Protein AF-A0A382BYB9-F1 (afdb_monomer_lite)

Organism: NCBI:txid408172

pLDDT: mean 81.57, std 14.84, range [55.03, 97.19]

Foldseek 3Di:
DDPVVVVVVVCVVCVVVVVVVVVVVCVVVQVVHDDDDPVCVVPPPPPVPPQVLDPVRDG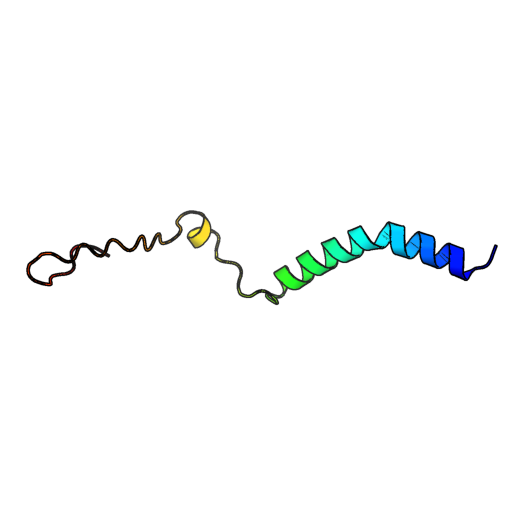DDD

Radius of gyration: 24.62 Å; chains: 1; bounding box: 43×30×67 Å

Structure (mmCIF, N/CA/C/O backbone):
data_AF-A0A382BYB9-F1
#
_entry.id   AF-A0A382BYB9-F1
#
loop_
_atom_site.group_PDB
_atom_site.id
_atom_site.type_symbol
_atom_site.label_atom_id
_atom_site.label_alt_id
_atom_site.label_comp_id
_atom_site.label_asym_id
_atom_site.label_entity_id
_atom_site.label_seq_id
_atom_site.pdbx_PDB_ins_code
_atom_site.Cartn_x
_atom_site.Cartn_y
_atom_site.Cartn_z
_atom_site.occupancy
_atom_site.B_iso_or_equiv
_atom_site.auth_seq_id
_atom_site.auth_comp_id
_atom_site.auth_asym_id
_atom_site.auth_atom_id
_atom_site.pdbx_PDB_model_num
ATOM 1 N N . VAL A 1 1 ? 15.742 0.691 -30.127 1.00 65.69 1 VAL A N 1
ATOM 2 C CA . VAL A 1 1 ? 14.909 0.258 -28.974 1.00 65.69 1 VAL A CA 1
ATOM 3 C C . VAL A 1 1 ? 13.571 0.981 -29.053 1.00 65.69 1 VAL A C 1
ATOM 5 O O . VAL A 1 1 ? 13.573 2.186 -29.254 1.00 65.69 1 VAL A O 1
ATOM 8 N N . SER A 1 2 ? 12.440 0.269 -29.000 1.00 84.25 2 SER A N 1
ATOM 9 C CA . SER A 1 2 ? 11.107 0.892 -29.100 1.00 84.25 2 SER A CA 1
ATOM 10 C C . SER A 1 2 ? 10.819 1.760 -27.868 1.00 84.25 2 SER A C 1
ATOM 12 O O . SER A 1 2 ? 11.060 1.312 -26.748 1.00 84.25 2 SER A O 1
ATOM 14 N N . ARG A 1 3 ? 10.283 2.976 -28.065 1.00 87.81 3 ARG A N 1
ATOM 15 C CA . ARG A 1 3 ? 9.918 3.927 -26.990 1.00 87.81 3 ARG A CA 1
ATOM 16 C C . ARG A 1 3 ? 8.984 3.303 -25.942 1.00 87.81 3 ARG A C 1
ATOM 18 O O . ARG A 1 3 ? 9.086 3.614 -24.762 1.00 8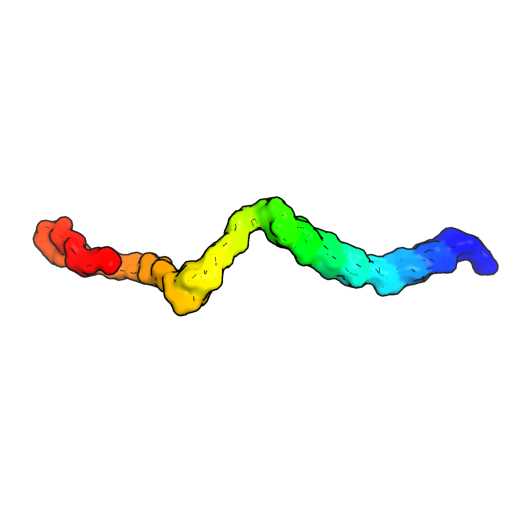7.81 3 ARG A O 1
ATOM 25 N N . ILE A 1 4 ? 8.151 2.351 -26.362 1.00 90.62 4 ILE A N 1
ATOM 26 C CA . ILE A 1 4 ? 7.226 1.598 -25.502 1.00 90.62 4 ILE A CA 1
ATOM 27 C C . ILE A 1 4 ? 7.980 0.765 -24.456 1.00 90.62 4 ILE A C 1
ATOM 29 O O . ILE A 1 4 ? 7.562 0.694 -23.305 1.00 90.62 4 ILE A O 1
ATOM 33 N N . LYS A 1 5 ? 9.129 0.179 -24.821 1.00 91.62 5 LYS A N 1
ATOM 34 C CA . LYS A 1 5 ? 9.938 -0.627 -23.892 1.00 91.62 5 LYS A CA 1
ATOM 35 C C . LYS A 1 5 ? 10.516 0.224 -22.763 1.00 91.62 5 LYS A C 1
ATOM 37 O O . LYS A 1 5 ? 10.588 -0.239 -21.635 1.00 91.62 5 LYS A O 1
ATOM 42 N N . VAL A 1 6 ? 10.890 1.467 -23.067 1.00 92.19 6 VAL A N 1
ATOM 43 C CA . VAL A 1 6 ? 11.407 2.412 -22.068 1.00 92.19 6 VAL A CA 1
ATOM 44 C C . VAL A 1 6 ? 10.311 2.762 -21.063 1.00 92.19 6 VAL A C 1
ATOM 46 O O . VAL A 1 6 ? 10.543 2.671 -19.865 1.00 92.19 6 VAL A O 1
ATOM 49 N N . ILE A 1 7 ? 9.103 3.074 -21.539 1.00 93.50 7 ILE A N 1
ATOM 50 C CA . ILE A 1 7 ? 7.956 3.378 -20.669 1.00 93.50 7 ILE A CA 1
ATOM 51 C C . ILE A 1 7 ?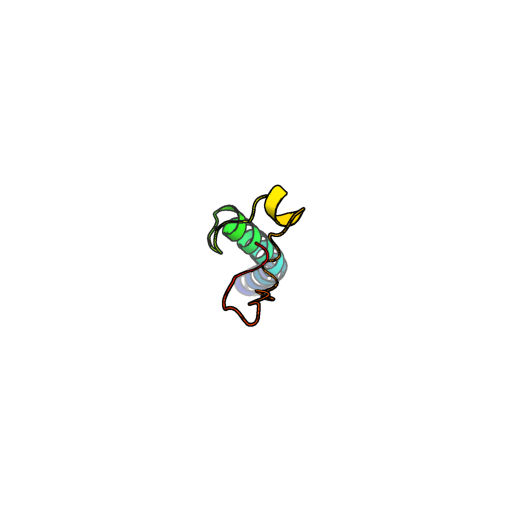 7.613 2.180 -19.774 1.00 93.50 7 ILE A C 1
ATOM 53 O O . ILE A 1 7 ? 7.441 2.357 -18.573 1.00 93.50 7 ILE A O 1
ATOM 57 N N . LEU A 1 8 ? 7.574 0.962 -20.327 1.00 94.62 8 LEU A N 1
ATOM 58 C CA . LEU A 1 8 ? 7.284 -0.251 -19.553 1.00 94.62 8 LEU A CA 1
ATOM 59 C C . LEU A 1 8 ? 8.280 -0.478 -18.410 1.00 94.62 8 LEU A C 1
ATOM 61 O O . LEU A 1 8 ? 7.863 -0.819 -17.307 1.00 94.62 8 LEU A O 1
ATOM 65 N N . ILE A 1 9 ? 9.575 -0.251 -18.648 1.00 95.06 9 ILE A N 1
ATOM 66 C CA . ILE A 1 9 ? 10.601 -0.374 -17.604 1.00 95.06 9 ILE A CA 1
ATOM 67 C C . ILE A 1 9 ? 10.322 0.612 -16.467 1.00 95.06 9 ILE A C 1
ATOM 69 O O . ILE A 1 9 ? 10.290 0.211 -15.307 1.00 95.06 9 ILE A O 1
ATOM 73 N N . TRP A 1 10 ? 10.063 1.881 -16.786 1.00 94.81 10 TRP A N 1
ATOM 74 C CA . TRP A 1 10 ? 9.787 2.893 -15.766 1.00 94.81 10 TRP A CA 1
ATOM 75 C C . TRP A 1 10 ? 8.492 2.619 -14.999 1.00 94.81 10 TRP A C 1
ATOM 77 O O . TRP A 1 10 ? 8.471 2.766 -13.780 1.00 94.81 10 TRP A O 1
ATOM 87 N N . VAL A 1 11 ? 7.436 2.155 -15.673 1.00 95.06 11 VAL A N 1
ATOM 88 C CA . VAL A 1 11 ? 6.184 1.761 -15.009 1.00 95.06 11 VAL A CA 1
ATOM 89 C C . VAL A 1 11 ? 6.425 0.623 -14.021 1.00 95.06 11 VAL A C 1
ATOM 91 O O . VAL A 1 11 ? 5.970 0.713 -12.887 1.00 95.06 11 VAL A O 1
ATOM 94 N N . ILE A 1 12 ? 7.177 -0.412 -14.402 1.00 96.31 12 ILE A N 1
ATOM 95 C CA . ILE A 1 12 ? 7.490 -1.542 -13.512 1.00 96.31 12 ILE A CA 1
ATOM 96 C C . ILE A 1 12 ? 8.315 -1.079 -12.304 1.00 96.31 12 ILE A C 1
ATOM 98 O O . ILE A 1 12 ? 8.017 -1.466 -11.176 1.00 96.31 12 ILE A O 1
ATOM 102 N N . VAL A 1 13 ? 9.313 -0.218 -12.526 1.00 96.44 13 VAL A N 1
ATOM 103 C CA . VAL A 1 13 ? 10.175 0.320 -11.460 1.00 96.44 13 VAL A CA 1
ATOM 104 C C . VAL A 1 13 ? 9.381 1.160 -10.455 1.00 96.44 13 VAL A C 1
ATOM 106 O O . VAL A 1 13 ? 9.605 1.045 -9.251 1.00 96.44 13 VAL A O 1
ATOM 109 N N . PHE A 1 14 ? 8.437 1.981 -10.920 1.00 97.06 14 PHE A N 1
ATOM 110 C CA . PHE A 1 14 ? 7.633 2.841 -10.046 1.00 97.06 14 PHE A CA 1
ATOM 111 C C . PHE A 1 14 ? 6.368 2.167 -9.493 1.00 97.06 14 PHE A C 1
ATOM 113 O O . PHE A 1 14 ? 5.832 2.621 -8.481 1.00 97.06 14 PHE A O 1
ATOM 120 N N . SER A 1 15 ? 5.914 1.064 -10.092 1.00 96.75 15 SER A N 1
ATOM 121 C CA . SER A 1 15 ? 4.730 0.307 -9.669 1.00 96.75 15 SER A CA 1
ATOM 122 C C . SER A 1 15 ? 4.665 -0.006 -8.166 1.00 96.75 15 SER A C 1
ATOM 124 O O . SER A 1 15 ? 3.591 0.198 -7.599 1.00 96.75 15 SER A O 1
ATOM 126 N N . PRO A 1 16 ? 5.725 -0.488 -7.482 1.00 96.25 16 PRO A N 1
ATOM 127 C CA . PRO A 1 16 ? 5.633 -0.791 -6.052 1.00 96.25 16 PRO A CA 1
ATOM 128 C C . PRO A 1 16 ? 5.404 0.462 -5.199 1.00 96.25 16 PRO A C 1
ATOM 130 O O . PRO A 1 16 ? 4.638 0.417 -4.239 1.00 96.25 16 PRO A O 1
ATOM 133 N N . PHE A 1 17 ? 6.004 1.594 -5.576 1.00 97.12 17 PHE A N 1
ATOM 134 C CA . PHE A 1 17 ? 5.799 2.863 -4.882 1.00 97.12 17 PHE A CA 1
ATOM 135 C C . PHE A 1 17 ? 4.365 3.353 -5.070 1.00 97.12 17 PHE A C 1
ATOM 137 O O . PHE A 1 17 ? 3.679 3.607 -4.084 1.00 97.12 17 PHE A O 1
ATOM 144 N N . ILE A 1 18 ? 3.879 3.406 -6.317 1.00 96.69 18 ILE A N 1
ATOM 145 C CA . ILE A 1 18 ? 2.483 3.771 -6.601 1.00 96.69 18 ILE A CA 1
ATOM 146 C C . ILE A 1 18 ? 1.519 2.843 -5.852 1.00 96.69 18 ILE A C 1
ATOM 148 O O . ILE A 1 18 ? 0.548 3.325 -5.272 1.00 96.69 18 ILE A O 1
ATOM 152 N N . GLY A 1 19 ? 1.795 1.537 -5.815 1.00 96.69 19 GLY A N 1
ATOM 153 C CA . GLY A 1 19 ? 0.979 0.561 -5.095 1.00 96.69 19 GLY A CA 1
ATOM 154 C C . GLY A 1 19 ? 0.903 0.857 -3.597 1.00 96.69 19 GLY A C 1
ATOM 155 O O . GLY A 1 19 ? -0.194 0.959 -3.050 1.00 96.69 19 GLY A O 1
ATOM 156 N N . LEU A 1 20 ? 2.051 1.072 -2.949 1.00 97.12 20 LEU A N 1
ATOM 157 C CA . LEU A 1 20 ? 2.112 1.398 -1.523 1.00 97.12 20 LEU A CA 1
ATOM 158 C C . LEU A 1 20 ? 1.367 2.700 -1.200 1.00 97.12 20 LEU A C 1
ATOM 160 O O . LEU A 1 20 ? 0.536 2.723 -0.291 1.00 97.12 20 LEU A O 1
ATOM 164 N N . PHE A 1 21 ? 1.622 3.765 -1.966 1.00 97.19 21 PHE A N 1
ATOM 165 C CA . PHE A 1 21 ? 0.936 5.047 -1.784 1.00 97.19 21 PHE A CA 1
ATOM 166 C C . PHE A 1 21 ? -0.577 4.914 -1.976 1.00 97.19 21 PHE A C 1
ATOM 168 O O . PHE A 1 21 ? -1.340 5.485 -1.199 1.00 97.19 21 PHE A O 1
ATOM 175 N N . SER A 1 22 ? -1.014 4.124 -2.958 1.00 96.44 22 SER A N 1
ATOM 176 C CA . SER A 1 22 ? -2.439 3.896 -3.221 1.00 96.44 22 SER A CA 1
ATOM 177 C C . SER A 1 22 ? -3.125 3.184 -2.054 1.00 96.44 22 SER A C 1
ATOM 179 O O . SER A 1 22 ? -4.204 3.598 -1.640 1.00 96.44 22 SER A O 1
ATOM 181 N N . ILE A 1 23 ? -2.487 2.159 -1.477 1.00 95.88 23 ILE A N 1
ATOM 182 C CA . ILE A 1 23 ? -3.034 1.429 -0.323 1.00 95.88 23 ILE A CA 1
ATOM 183 C C . ILE A 1 23 ? -3.180 2.361 0.883 1.00 95.88 23 ILE A C 1
ATOM 185 O O . ILE A 1 23 ? -4.244 2.405 1.495 1.00 95.88 23 ILE A O 1
ATOM 189 N N . ILE A 1 24 ? -2.142 3.139 1.201 1.00 94.88 24 ILE A N 1
ATOM 190 C CA . ILE A 1 24 ? -2.175 4.086 2.326 1.00 94.88 24 ILE A CA 1
ATOM 191 C C . ILE A 1 24 ? -3.258 5.148 2.105 1.00 94.88 24 ILE A C 1
ATOM 193 O O . ILE A 1 24 ? -4.015 5.458 3.025 1.00 94.88 24 ILE A O 1
ATOM 197 N N . TYR A 1 25 ? -3.371 5.673 0.885 1.00 95.88 25 TYR A N 1
ATOM 198 C CA . TYR A 1 25 ? -4.392 6.654 0.536 1.00 95.88 25 TYR A CA 1
ATOM 199 C C . TYR A 1 25 ? -5.811 6.096 0.709 1.00 95.88 25 TYR A C 1
ATOM 201 O O . TYR A 1 25 ? -6.645 6.730 1.355 1.00 95.88 25 TYR A O 1
ATOM 209 N N . PHE A 1 26 ? -6.075 4.884 0.211 1.00 95.62 26 PHE A N 1
ATOM 210 C CA . PHE A 1 26 ? -7.371 4.223 0.379 1.00 95.62 26 PHE A CA 1
ATOM 211 C C . PHE A 1 26 ? -7.702 3.932 1.845 1.00 95.62 26 PHE A C 1
ATOM 213 O O . PHE A 1 26 ? -8.840 4.136 2.271 1.00 95.62 26 PHE A O 1
ATOM 220 N N . THR A 1 27 ? -6.713 3.539 2.644 1.00 93.12 27 THR A N 1
ATOM 221 C CA . THR A 1 27 ? -6.882 3.402 4.096 1.00 93.12 27 THR A CA 1
ATOM 222 C C . THR A 1 27 ? -7.218 4.740 4.750 1.00 93.12 27 THR A C 1
ATOM 224 O O . THR A 1 27 ? -8.123 4.798 5.577 1.00 93.12 27 THR A O 1
ATOM 227 N N . SER A 1 28 ? -6.557 5.829 4.350 1.00 89.69 28 SER A N 1
ATOM 228 C CA . SER A 1 28 ? -6.798 7.159 4.921 1.00 89.69 28 SER A CA 1
ATOM 229 C C . SER A 1 28 ? -8.207 7.690 4.654 1.00 89.69 28 SER A C 1
ATOM 231 O O . SER A 1 28 ? -8.733 8.417 5.493 1.00 89.69 28 SER A O 1
ATOM 233 N N . ILE A 1 29 ? -8.814 7.364 3.510 1.00 93.50 29 ILE A N 1
ATOM 234 C CA . ILE A 1 29 ? -10.197 7.767 3.196 1.00 93.50 29 ILE A CA 1
ATOM 235 C C . ILE A 1 29 ? -11.245 6.799 3.769 1.00 93.50 29 ILE A C 1
ATOM 237 O O . ILE A 1 29 ? -12.437 6.986 3.539 1.00 93.50 29 ILE A O 1
ATOM 241 N N . GLY A 1 30 ? -10.821 5.753 4.483 1.00 90.62 30 GLY A N 1
ATOM 242 C CA . GLY A 1 30 ? -11.721 4.769 5.082 1.00 90.62 30 GLY A CA 1
ATOM 243 C C . GLY A 1 30 ? -12.306 3.759 4.091 1.00 90.62 30 GLY A C 1
ATOM 244 O O . GLY A 1 30 ? -13.334 3.152 4.385 1.00 90.62 30 GLY A O 1
ATOM 245 N N . PHE A 1 31 ? -11.668 3.536 2.932 1.00 92.19 31 PHE A N 1
ATOM 246 C CA . PHE A 1 31 ? -12.120 2.541 1.944 1.00 92.19 31 PHE A CA 1
ATOM 247 C C . PHE A 1 31 ? -12.208 1.125 2.540 1.00 92.19 31 PHE A C 1
ATOM 249 O O . PHE A 1 31 ? -13.088 0.348 2.185 1.00 92.19 31 PHE A O 1
ATOM 256 N N . PHE A 1 32 ? -11.319 0.805 3.484 1.00 90.69 32 PHE A N 1
ATOM 257 C CA . PHE A 1 32 ? -11.285 -0.480 4.189 1.00 90.69 32 PHE A CA 1
ATOM 258 C C . PHE A 1 32 ? -12.100 -0.488 5.496 1.00 90.69 32 PHE A C 1
ATOM 260 O O . PHE A 1 32 ? -12.025 -1.449 6.259 1.00 90.69 32 PHE A O 1
ATOM 267 N N . GLY A 1 33 ? -12.879 0.564 5.761 1.00 87.75 33 GLY A N 1
ATOM 268 C CA . GLY A 1 33 ? -13.596 0.775 7.015 1.00 87.75 33 GLY A CA 1
ATOM 269 C C . GLY A 1 33 ? -12.949 1.841 7.900 1.00 87.75 33 GLY A C 1
ATOM 270 O O . GLY A 1 33 ? -11.965 2.483 7.534 1.00 87.75 33 GLY A O 1
ATOM 271 N N . HIS A 1 34 ? -13.535 2.053 9.078 1.00 83.19 34 HIS A N 1
ATOM 272 C CA . HIS A 1 34 ? -13.046 3.042 10.035 1.00 83.19 34 HIS A CA 1
ATOM 273 C C . HIS A 1 34 ? -11.799 2.516 10.747 1.00 83.19 34 HIS A C 1
ATOM 275 O O . HIS A 1 34 ? -11.816 1.412 11.293 1.00 83.19 34 HIS A O 1
ATOM 281 N N . LEU A 1 35 ? -10.735 3.321 10.776 1.00 85.81 35 LEU A N 1
ATOM 282 C CA . LEU A 1 35 ? -9.587 3.040 11.631 1.00 85.81 35 LEU A CA 1
AT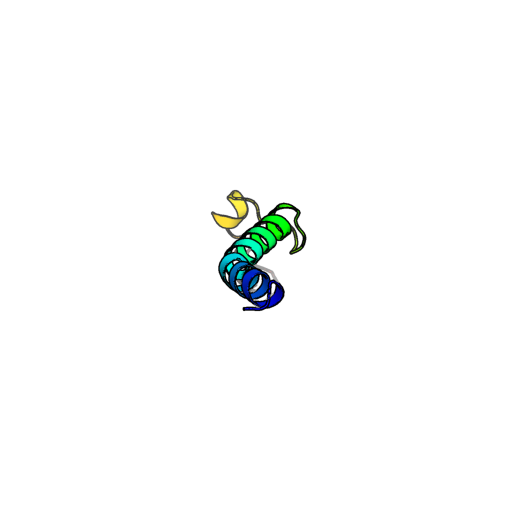OM 283 C C . LEU A 1 35 ? -10.039 3.175 13.100 1.00 85.81 35 LEU A C 1
ATOM 285 O O . LEU A 1 35 ? -10.638 4.202 13.437 1.00 85.81 35 LEU A O 1
ATOM 289 N N . PRO A 1 36 ? -9.799 2.173 13.968 1.00 83.12 36 PRO A N 1
ATOM 290 C CA . PRO A 1 36 ? -10.113 2.290 15.389 1.00 83.12 36 PRO A CA 1
ATOM 291 C C . PRO A 1 36 ? -9.365 3.476 16.002 1.00 83.12 36 PRO A C 1
ATOM 293 O O . PRO A 1 36 ? -8.277 3.848 15.553 1.00 83.12 36 PRO A O 1
ATOM 296 N N . THR A 1 37 ? -9.947 4.083 17.032 1.00 84.44 37 THR A N 1
ATOM 297 C CA . THR A 1 37 ? -9.298 5.201 17.725 1.00 84.44 37 THR A CA 1
ATOM 298 C C . THR A 1 37 ? -8.075 4.718 18.507 1.00 84.44 37 THR A C 1
ATOM 300 O O . THR A 1 37 ? -7.981 3.547 18.872 1.00 84.44 37 THR A O 1
ATOM 303 N N . PHE A 1 38 ? -7.139 5.620 18.815 1.00 81.88 38 PHE A N 1
ATOM 304 C CA . PHE A 1 38 ? -5.974 5.283 19.645 1.00 81.88 38 PHE A CA 1
ATOM 305 C C . PHE A 1 38 ? -6.374 4.704 21.004 1.00 81.88 38 PHE A C 1
ATOM 307 O O . PHE A 1 38 ? -5.798 3.711 21.425 1.00 81.88 38 PHE A O 1
ATOM 314 N N . GLU A 1 39 ? -7.418 5.245 21.635 1.00 79.94 39 GLU A N 1
ATOM 315 C CA . GLU A 1 39 ? -7.945 4.714 22.898 1.00 79.94 39 GLU A CA 1
ATOM 316 C C . GLU A 1 39 ? -8.430 3.260 22.764 1.00 79.94 39 GLU A C 1
ATOM 318 O O . GLU A 1 39 ? -8.225 2.453 23.668 1.00 79.94 39 GLU A O 1
ATOM 323 N N . GLN A 1 40 ? -9.038 2.896 21.626 1.00 80.12 40 GLN A N 1
ATOM 324 C CA . GLN A 1 40 ? -9.443 1.514 21.336 1.00 80.12 40 GLN A CA 1
ATOM 325 C C . GLN A 1 40 ? -8.255 0.600 21.018 1.00 80.12 40 GLN A C 1
ATOM 327 O O . GLN A 1 40 ? -8.354 -0.605 21.227 1.00 80.12 40 GLN A O 1
ATOM 332 N N . LEU A 1 41 ? -7.158 1.141 20.487 1.00 81.06 41 LEU A N 1
ATOM 333 C CA . LEU A 1 41 ? -5.933 0.384 20.220 1.00 81.06 41 LEU A CA 1
ATOM 334 C C . LEU A 1 41 ? -5.103 0.161 21.490 1.00 81.06 41 LEU A C 1
ATOM 336 O O . LEU A 1 41 ? -4.489 -0.892 21.634 1.00 81.06 41 LEU A O 1
ATOM 340 N N . GLU A 1 42 ? -5.086 1.136 22.397 1.00 82.44 42 GLU A N 1
ATOM 341 C CA . GLU A 1 42 ? -4.356 1.073 23.666 1.00 82.44 42 GLU A CA 1
ATOM 342 C C . GLU A 1 42 ? -5.103 0.240 24.713 1.00 82.44 42 GLU A C 1
ATOM 344 O O . GLU A 1 42 ? -4.489 -0.515 25.465 1.00 82.44 42 GLU A O 1
ATOM 349 N N . ASN A 1 43 ? -6.436 0.319 24.718 1.00 78.38 43 ASN A N 1
ATOM 350 C CA . ASN A 1 43 ? -7.294 -0.500 25.562 1.00 78.38 43 ASN A CA 1
ATOM 351 C C . ASN A 1 43 ? -8.365 -1.194 24.709 1.00 78.38 43 ASN A C 1
ATOM 353 O O . ASN A 1 43 ? -9.543 -0.806 24.744 1.00 78.38 43 ASN A O 1
ATOM 357 N N . PRO A 1 44 ? -7.977 -2.204 23.905 1.00 73.12 44 PRO A N 1
ATOM 358 C CA . PRO A 1 44 ? -8.945 -2.966 23.141 1.00 73.12 44 PRO A CA 1
ATOM 359 C C . PRO A 1 44 ? -9.944 -3.551 24.125 1.00 73.12 44 PRO A C 1
ATOM 361 O O . PRO A 1 44 ? -9.562 -4.235 25.075 1.00 73.12 44 PRO A O 1
ATOM 364 N N . LYS A 1 45 ? -11.235 -3.266 23.907 1.00 65.38 45 LYS A N 1
ATOM 365 C CA . LYS A 1 45 ? -12.319 -3.937 24.626 1.00 65.38 45 LYS A CA 1
ATOM 366 C C . LYS A 1 45 ? -12.225 -5.405 24.268 1.00 65.38 45 LYS A C 1
ATOM 368 O O . LYS A 1 45 ? -12.766 -5.856 23.261 1.00 65.38 45 LYS A O 1
ATOM 373 N N . ASN A 1 46 ? -11.459 -6.114 25.074 1.00 59.19 46 ASN A N 1
ATOM 374 C CA . ASN A 1 46 ? -11.251 -7.525 24.956 1.00 59.19 46 ASN A CA 1
ATOM 375 C C . ASN A 1 46 ? -12.558 -8.147 25.424 1.00 59.19 46 ASN A C 1
ATOM 377 O O . ASN A 1 46 ? -12.719 -8.470 26.595 1.00 59.19 46 ASN A O 1
ATOM 381 N N . ASN A 1 47 ? -13.531 -8.246 24.520 1.00 55.81 47 ASN A N 1
ATOM 382 C CA . ASN A 1 47 ? -14.706 -9.071 24.737 1.00 55.81 47 ASN A CA 1
ATOM 383 C C . ASN A 1 47 ? -14.252 -10.533 24.611 1.00 55.81 47 ASN A C 1
ATOM 385 O O . ASN A 1 47 ? -14.728 -11.255 23.734 1.00 55.81 47 ASN A O 1
ATOM 389 N N . LEU A 1 48 ? -13.254 -10.938 25.419 1.00 59.69 48 LEU A N 1
ATOM 390 C CA . LEU A 1 48 ? -12.956 -12.339 25.659 1.00 59.69 48 LEU A CA 1
ATOM 391 C C . LEU A 1 48 ? -14.249 -12.880 26.217 1.00 59.69 48 LEU A C 1
ATOM 393 O O . LEU A 1 48 ? -14.570 -12.683 27.385 1.00 59.69 48 LEU A O 1
ATOM 397 N N . ALA A 1 49 ? -15.005 -13.491 25.318 1.00 60.41 49 ALA A N 1
ATOM 398 C CA . ALA A 1 49 ? -16.164 -14.286 25.603 1.00 60.41 49 ALA A CA 1
ATOM 399 C C . ALA A 1 49 ? -15.712 -15.444 26.497 1.00 60.41 49 ALA A C 1
ATOM 401 O O . ALA A 1 49 ? -15.442 -16.558 26.065 1.00 60.41 49 ALA A O 1
ATOM 402 N N . THR A 1 50 ? -15.568 -15.151 27.775 1.00 59.38 50 THR A N 1
ATOM 403 C CA . THR A 1 50 ? -15.986 -16.043 28.831 1.00 59.38 50 THR A CA 1
ATOM 404 C C . THR A 1 50 ? -17.042 -15.241 29.556 1.00 59.38 50 THR A C 1
ATOM 406 O O . THR A 1 50 ? -16.783 -14.615 30.577 1.00 59.38 50 THR A O 1
ATOM 409 N N . GLU A 1 51 ? -18.230 -15.177 28.952 1.00 57.38 51 GLU A N 1
ATOM 410 C CA . GLU A 1 51 ? -19.425 -14.893 29.728 1.00 57.38 51 GLU A CA 1
ATOM 411 C C . GLU A 1 51 ? -19.428 -15.953 30.831 1.00 57.38 51 GLU A C 1
ATOM 413 O O . GLU A 1 51 ? -19.611 -17.142 30.559 1.00 57.38 51 GLU A O 1
ATOM 418 N N . ILE A 1 52 ? -19.080 -15.559 32.057 1.00 55.59 52 ILE A N 1
ATOM 419 C CA . ILE A 1 52 ? -19.179 -16.455 33.201 1.00 55.59 52 ILE A CA 1
ATOM 420 C C . ILE A 1 52 ? -20.671 -16.519 33.501 1.00 55.59 52 ILE A C 1
ATOM 422 O O . ILE A 1 52 ? -21.207 -15.743 34.295 1.00 55.59 52 ILE A O 1
ATOM 426 N N . ILE A 1 53 ? -21.356 -17.396 32.772 1.00 56.47 53 ILE A N 1
ATOM 427 C CA . ILE A 1 53 ? -22.727 -17.776 33.069 1.00 56.47 53 ILE A CA 1
ATOM 428 C C . ILE A 1 53 ? -22.615 -18.634 34.324 1.00 56.47 53 ILE A C 1
ATOM 430 O O . ILE A 1 53 ? -22.096 -19.751 34.287 1.00 56.47 53 ILE A O 1
ATOM 434 N N . SER A 1 54 ? -23.019 -18.067 35.457 1.00 56.91 54 SER A N 1
ATOM 435 C CA . SER A 1 54 ? -23.183 -18.841 36.682 1.00 56.91 54 SER A CA 1
ATOM 436 C C . SER A 1 54 ? -24.233 -19.936 36.449 1.00 56.91 54 SER A C 1
ATOM 438 O O . SER A 1 54 ? -25.118 -19.770 35.611 1.00 56.91 54 SER A O 1
ATOM 440 N N . GLU A 1 55 ? -24.163 -21.043 37.188 1.00 65.38 55 GLU A N 1
ATOM 441 C CA . GLU A 1 55 ? -25.115 -22.167 37.099 1.00 65.38 55 GLU A CA 1
ATOM 442 C C . GLU A 1 55 ? -26.587 -21.713 37.239 1.00 65.38 55 GLU A C 1
ATOM 444 O O . GLU A 1 55 ? -27.480 -22.300 36.632 1.00 65.38 55 GLU A O 1
ATOM 449 N N . ASP A 1 56 ? -26.816 -20.587 37.924 1.00 70.12 56 ASP A N 1
ATOM 450 C CA . ASP A 1 56 ? -28.123 -19.948 38.126 1.00 70.12 56 ASP A CA 1
ATOM 451 C C . ASP A 1 56 ? -28.590 -19.054 36.952 1.00 70.12 56 ASP A C 1
ATOM 453 O O . ASP A 1 56 ? -29.583 -18.330 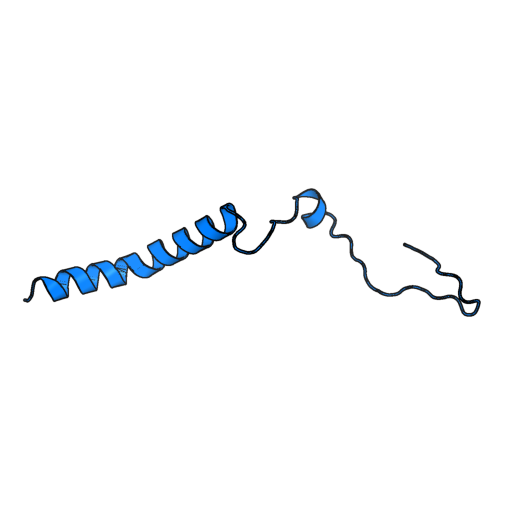37.063 1.00 70.12 56 ASP A O 1
ATOM 457 N N . GLY A 1 57 ? -27.872 -19.047 35.824 1.00 65.62 57 GLY A N 1
ATOM 458 C CA . GLY A 1 57 ? -28.196 -18.239 34.640 1.00 65.62 57 GLY A CA 1
ATOM 459 C C . GLY A 1 57 ? -27.883 -16.745 34.782 1.00 65.62 57 GLY A C 1
ATOM 460 O O . GLY A 1 57 ? -28.316 -15.937 33.960 1.00 65.62 57 GLY A O 1
ATOM 461 N N . ILE A 1 58 ? -27.139 -16.360 35.821 1.00 67.56 58 ILE A N 1
ATOM 462 C CA . ILE A 1 58 ? -26.760 -14.970 36.089 1.00 67.56 58 ILE A CA 1
ATOM 463 C C . ILE A 1 58 ? -25.401 -14.692 35.443 1.00 67.56 58 ILE A C 1
ATOM 465 O O . ILE A 1 58 ? -24.423 -15.399 35.693 1.00 67.56 58 ILE A O 1
ATOM 469 N N . VAL A 1 59 ? -25.340 -13.639 34.631 1.00 64.75 59 VAL A N 1
ATOM 470 C CA . VAL A 1 59 ? -24.109 -13.184 33.978 1.00 64.75 59 VAL A CA 1
ATOM 471 C C . VAL A 1 59 ? -23.258 -12.416 34.988 1.00 64.75 59 VAL A C 1
ATOM 473 O O . VAL A 1 59 ? -23.647 -11.339 35.448 1.00 64.75 59 VAL A O 1
ATOM 476 N N . LEU A 1 60 ? -22.098 -12.967 35.347 1.00 61.28 60 LEU A N 1
ATOM 477 C CA . LEU A 1 60 ? -21.142 -12.322 36.246 1.00 61.28 60 LEU A CA 1
ATOM 478 C C . LEU A 1 60 ? -19.993 -11.708 35.436 1.00 61.28 60 LEU A C 1
ATOM 480 O O . LEU A 1 60 ? -19.034 -12.386 35.080 1.00 61.28 60 LEU A O 1
ATOM 484 N N . GLY A 1 61 ? -20.087 -10.399 35.189 1.00 58.53 61 GLY A N 1
ATOM 485 C CA . GLY A 1 61 ? -19.027 -9.597 34.571 1.00 58.53 61 GLY A CA 1
ATOM 486 C C . GLY A 1 61 ? -19.363 -9.116 33.159 1.00 58.53 61 GLY A C 1
ATOM 487 O O . GLY A 1 61 ? -19.964 -9.831 32.364 1.00 58.53 61 GLY A O 1
ATOM 488 N N . LYS A 1 62 ? -18.974 -7.876 32.868 1.00 55.03 62 LYS A N 1
ATOM 489 C CA . LYS A 1 62 ? -19.015 -7.234 31.552 1.00 55.03 62 LYS A CA 1
ATOM 490 C C . LYS A 1 62 ? -17.630 -6.687 31.238 1.00 55.03 62 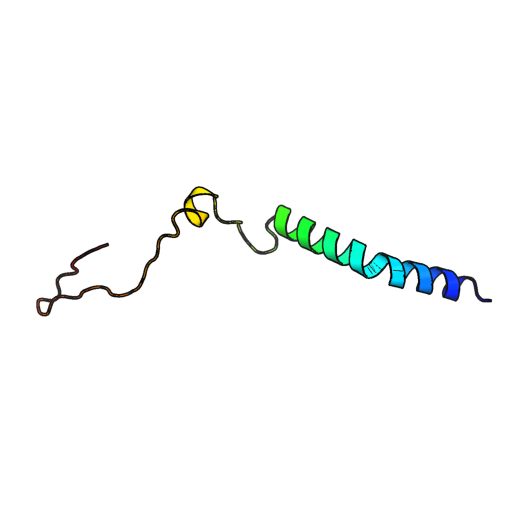LYS A C 1
ATOM 492 O O . LYS A 1 62 ? -16.993 -6.189 32.193 1.00 55.03 62 LYS A O 1
#

Secondary structure (DSSP, 8-state):
--HHHHHHHHHHHHHHHHHHHHHHHHHHTTTT-PPPPHHHHHS---------B-TTS-B---

Sequence (62 aa):
VSRIKVILIWVIVFSPFIGLFSIIYFTSIGFFGHLPTFEQLENPKNNLATEIISEDGIVLGK